Protein AF-A0A067K265-F1 (afdb_monomer_lite)

Sequence (134 aa):
MINRPSEQEQVDIIIKNLLPVYQQQLQTQYLPTFQSLIATATKVEDLIQMGQLKEDSGTSKYKKPSQPGKVHEVASITPTNPLLFREAVKANYIKPLEARPPPNPLPRNYRADEYYLNDLTEEVDAITRNGRQY

Structure (mmCIF, N/CA/C/O backbone):
data_AF-A0A067K265-F1
#
_entry.id   AF-A0A067K265-F1
#
loop_
_atom_site.group_PDB
_atom_site.id
_atom_site.type_symbol
_atom_site.label_atom_id
_atom_site.label_alt_id
_atom_site.label_comp_id
_atom_site.label_asym_id
_atom_site.label_entity_id
_atom_site.label_seq_id
_atom_site.pdbx_PDB_ins_code
_atom_site.Cartn_x
_atom_site.Cartn_y
_atom_site.Cartn_z
_atom_site.occupancy
_atom_site.B_iso_or_equiv
_atom_site.auth_seq_id
_atom_site.auth_comp_id
_atom_site.auth_asym_id
_atom_site.auth_atom_id
_atom_site.pdbx_PDB_model_num
ATOM 1 N N . MET A 1 1 ? 13.837 -24.797 -16.248 1.00 50.50 1 MET A N 1
ATOM 2 C CA . MET A 1 1 ? 13.848 -23.320 -16.193 1.00 50.50 1 MET A CA 1
ATOM 3 C C . MET A 1 1 ? 12.720 -22.907 -15.268 1.00 50.50 1 MET A C 1
ATOM 5 O O . MET A 1 1 ? 11.605 -23.359 -15.483 1.00 50.50 1 MET A O 1
ATOM 9 N N . ILE A 1 2 ? 13.007 -22.170 -14.194 1.00 73.44 2 ILE A N 1
ATOM 10 C CA . ILE A 1 2 ? 11.956 -21.645 -13.314 1.00 73.44 2 ILE A CA 1
ATOM 11 C C . ILE A 1 2 ? 11.338 -20.454 -14.043 1.00 73.44 2 ILE A C 1
ATOM 13 O O . ILE A 1 2 ? 12.030 -19.471 -14.305 1.00 73.44 2 ILE A O 1
ATOM 17 N N . ASN A 1 3 ? 10.062 -20.567 -14.412 1.00 84.44 3 ASN A N 1
ATOM 18 C CA . ASN A 1 3 ? 9.298 -19.458 -14.975 1.00 84.44 3 ASN A CA 1
ATOM 19 C C . ASN A 1 3 ? 9.068 -18.438 -13.860 1.00 84.44 3 ASN A C 1
ATOM 21 O O . ASN A 1 3 ? 8.133 -18.557 -13.072 1.00 84.44 3 ASN A O 1
ATOM 25 N N . ARG A 1 4 ? 9.986 -17.477 -13.748 1.00 87.69 4 ARG A N 1
ATOM 26 C CA . ARG A 1 4 ? 9.834 -16.339 -12.848 1.00 87.69 4 ARG A CA 1
ATOM 27 C C . ARG A 1 4 ? 8.660 -15.489 -13.355 1.00 87.69 4 ARG A C 1
ATOM 29 O O . ARG A 1 4 ? 8.710 -15.100 -14.522 1.00 87.69 4 ARG A O 1
ATOM 36 N N . PRO A 1 5 ? 7.662 -15.172 -12.511 1.00 92.50 5 PRO A N 1
ATOM 37 C CA . PRO A 1 5 ? 6.573 -14.287 -12.904 1.00 92.50 5 PRO A CA 1
ATOM 38 C C . PRO A 1 5 ? 7.106 -12.924 -13.350 1.00 92.50 5 PRO A C 1
ATOM 40 O O . PRO A 1 5 ? 8.059 -12.397 -12.764 1.00 92.50 5 PRO A O 1
ATOM 43 N N . SER A 1 6 ? 6.491 -12.353 -14.376 1.00 93.88 6 SER A N 1
ATOM 44 C CA . SER A 1 6 ? 6.742 -10.986 -14.826 1.00 93.88 6 SER A CA 1
ATOM 45 C C . SER A 1 6 ? 6.416 -9.965 -13.731 1.00 93.88 6 SER A C 1
ATOM 47 O O . SER A 1 6 ? 5.750 -10.276 -12.745 1.00 93.88 6 SER A O 1
ATOM 49 N N . GLU A 1 7 ? 6.901 -8.732 -13.878 1.00 94.81 7 GLU A N 1
ATOM 50 C CA . GLU A 1 7 ? 6.618 -7.665 -12.909 1.00 94.81 7 GLU A CA 1
ATOM 51 C C . GLU A 1 7 ? 5.113 -7.421 -12.756 1.00 94.81 7 GLU A C 1
ATOM 53 O O . GLU A 1 7 ? 4.619 -7.348 -11.636 1.00 94.81 7 GLU A O 1
ATOM 58 N N . GLN A 1 8 ? 4.378 -7.400 -13.868 1.00 93.69 8 GLN A N 1
ATOM 59 C CA . GLN A 1 8 ? 2.927 -7.257 -13.855 1.00 93.69 8 GLN A CA 1
ATOM 60 C C . GLN A 1 8 ? 2.251 -8.396 -13.082 1.00 93.69 8 GLN A C 1
ATOM 62 O O . GLN A 1 8 ? 1.423 -8.141 -12.214 1.00 93.69 8 GLN A O 1
ATOM 67 N N . GLU A 1 9 ? 2.642 -9.649 -13.330 1.00 94.31 9 GLU A N 1
ATOM 68 C CA . GLU A 1 9 ? 2.083 -10.790 -12.595 1.00 94.31 9 GLU A CA 1
ATOM 69 C C . GLU A 1 9 ? 2.413 -10.717 -11.098 1.00 94.31 9 GLU A C 1
ATOM 71 O O . GLU A 1 9 ? 1.579 -11.069 -10.265 1.00 94.31 9 GLU A O 1
ATOM 76 N N . GLN A 1 10 ? 3.606 -10.234 -10.731 1.00 95.69 10 GLN A N 1
ATOM 77 C CA . GLN A 1 10 ? 3.962 -10.001 -9.328 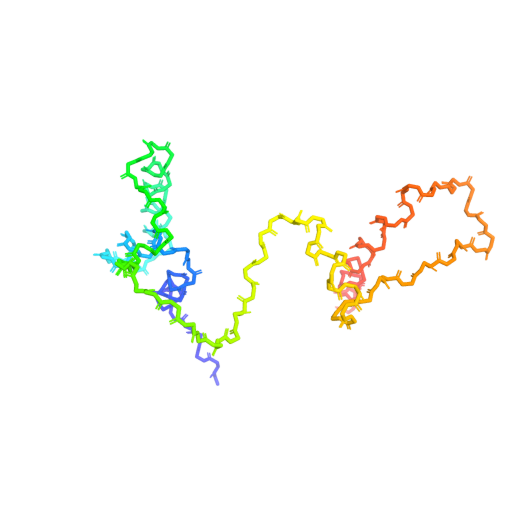1.00 95.69 10 GLN A CA 1
ATOM 78 C C . GLN A 1 10 ? 3.087 -8.907 -8.705 1.00 95.69 10 GLN A C 1
ATOM 80 O O . GLN A 1 10 ? 2.591 -9.094 -7.595 1.00 95.69 10 GLN A O 1
ATOM 85 N N . VAL A 1 11 ? 2.859 -7.795 -9.410 1.00 95.69 11 VAL A N 1
ATOM 86 C CA . VAL A 1 11 ? 1.967 -6.716 -8.961 1.00 95.69 11 VAL A CA 1
ATOM 87 C C . VAL A 1 11 ? 0.543 -7.235 -8.768 1.00 95.69 11 VAL A C 1
ATOM 89 O O . VAL A 1 11 ? -0.043 -7.008 -7.711 1.00 95.69 11 VAL A O 1
ATOM 92 N N . ASP A 1 12 ? 0.016 -8.008 -9.716 1.00 94.31 12 ASP A N 1
ATOM 93 C CA . ASP A 1 12 ? -1.320 -8.603 -9.621 1.00 94.31 12 ASP A CA 1
ATOM 94 C C . ASP A 1 12 ? -1.443 -9.558 -8.425 1.00 94.31 12 ASP A C 1
ATOM 96 O O . ASP A 1 12 ? -2.465 -9.572 -7.731 1.00 94.31 12 ASP A O 1
ATOM 100 N N . ILE A 1 13 ? -0.400 -10.349 -8.150 1.00 94.94 13 ILE A N 1
ATOM 101 C CA . ILE A 1 13 ? -0.341 -11.214 -6.965 1.00 94.94 13 ILE A CA 1
ATOM 102 C C . ILE A 1 13 ? -0.367 -10.371 -5.689 1.00 94.94 13 ILE A C 1
ATOM 104 O O . ILE A 1 13 ? -1.116 -10.700 -4.769 1.00 94.94 13 ILE A O 1
ATOM 108 N N . ILE A 1 14 ? 0.410 -9.290 -5.619 1.00 95.12 14 ILE A N 1
ATOM 109 C CA . ILE A 1 14 ? 0.420 -8.410 -4.446 1.00 95.12 14 ILE A CA 1
ATOM 110 C C . ILE A 1 14 ? -0.956 -7.783 -4.248 1.00 95.12 14 ILE A C 1
ATOM 112 O O . ILE A 1 14 ? -1.515 -7.925 -3.165 1.00 95.12 14 ILE A O 1
ATOM 116 N N . ILE A 1 15 ? -1.534 -7.166 -5.285 1.00 94.00 15 ILE A N 1
ATOM 117 C CA . ILE A 1 15 ? -2.848 -6.512 -5.207 1.00 94.00 15 ILE A CA 1
ATOM 118 C C . ILE A 1 15 ? -3.902 -7.494 -4.682 1.00 94.00 15 ILE A C 1
ATOM 120 O O . ILE A 1 15 ? -4.674 -7.134 -3.800 1.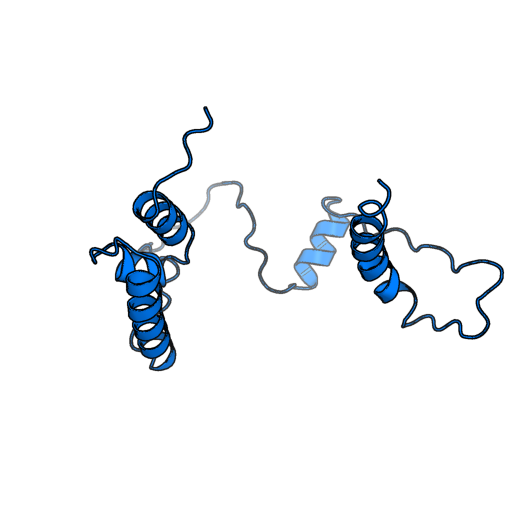00 94.00 15 ILE A O 1
ATOM 124 N N . LYS A 1 16 ? -3.902 -8.753 -5.142 1.00 94.06 16 LYS A N 1
ATOM 125 C CA . LYS A 1 16 ? -4.823 -9.801 -4.658 1.00 94.06 16 LYS A CA 1
ATOM 126 C C . LYS A 1 16 ? -4.666 -10.166 -3.178 1.00 94.06 16 LYS A C 1
ATOM 128 O O . LYS A 1 16 ? -5.602 -10.721 -2.610 1.00 94.06 16 LYS A O 1
ATOM 133 N N . ASN A 1 17 ? -3.517 -9.890 -2.565 1.00 94.81 17 ASN A N 1
ATOM 134 C CA . ASN A 1 17 ? -3.232 -10.204 -1.161 1.00 94.81 17 ASN A CA 1
ATOM 135 C C . ASN A 1 17 ? -3.346 -8.986 -0.222 1.00 94.81 17 ASN A C 1
ATOM 137 O O . ASN A 1 17 ? -3.148 -9.130 0.982 1.00 94.81 17 ASN A O 1
ATOM 141 N N . LEU A 1 18 ? -3.673 -7.795 -0.736 1.00 93.62 18 LEU A N 1
ATOM 142 C CA . LEU A 1 18 ? -3.902 -6.603 0.090 1.00 93.62 18 LEU A CA 1
ATOM 143 C C . LEU A 1 18 ? -5.282 -6.619 0.764 1.00 93.62 18 LEU A C 1
ATOM 145 O O . LEU A 1 18 ? -6.156 -7.404 0.397 1.00 93.62 18 LEU A O 1
ATOM 149 N N . LEU A 1 19 ? -5.506 -5.713 1.723 1.00 91.69 19 LEU A N 1
ATOM 150 C CA . LEU A 1 19 ? -6.823 -5.532 2.346 1.00 91.69 19 LEU A CA 1
ATOM 151 C C . LEU A 1 19 ? -7.881 -5.113 1.302 1.00 91.69 19 LEU A C 1
ATOM 153 O O . LEU A 1 19 ? -7.544 -4.397 0.352 1.00 91.69 19 LEU A O 1
ATOM 157 N N . PRO A 1 20 ? -9.168 -5.475 1.487 1.00 92.25 20 PRO A N 1
ATOM 158 C CA . PRO A 1 20 ? -10.232 -5.207 0.513 1.00 92.25 20 PRO A CA 1
ATOM 159 C C . PRO A 1 20 ? -10.341 -3.745 0.066 1.00 92.25 20 PRO A C 1
ATOM 161 O O . PRO A 1 20 ? -10.625 -3.480 -1.099 1.00 92.25 20 PRO A O 1
ATOM 164 N N . VAL A 1 21 ? -10.061 -2.799 0.964 1.00 90.25 21 VAL A N 1
ATOM 165 C CA . VAL A 1 21 ? -10.071 -1.359 0.659 1.00 90.25 21 VAL A CA 1
ATOM 166 C C . VAL A 1 21 ? -9.079 -1.023 -0.451 1.00 90.25 21 VAL A C 1
ATOM 168 O O . VAL A 1 21 ? -9.431 -0.355 -1.419 1.00 90.25 21 VAL A O 1
ATOM 171 N N . TYR A 1 22 ? -7.856 -1.543 -0.359 1.00 93.00 22 TYR A N 1
ATOM 172 C CA . TYR A 1 22 ? -6.844 -1.353 -1.393 1.00 93.00 22 TYR A CA 1
ATOM 173 C C . TYR A 1 22 ? -7.214 -2.105 -2.665 1.00 93.00 22 TYR A C 1
ATOM 175 O O . TYR A 1 22 ? -7.075 -1.557 -3.753 1.00 93.00 22 TYR A O 1
ATOM 183 N N . GLN A 1 23 ? -7.740 -3.327 -2.551 1.00 92.69 23 GLN A N 1
ATOM 184 C CA . GLN A 1 23 ? -8.163 -4.110 -3.714 1.00 92.69 23 GLN A CA 1
ATOM 185 C C . GLN A 1 23 ? -9.188 -3.359 -4.567 1.00 92.69 23 GLN A C 1
ATOM 187 O O . GLN A 1 23 ? -9.002 -3.237 -5.774 1.00 92.69 23 GLN A O 1
ATOM 192 N N . GLN A 1 24 ? -10.227 -2.801 -3.942 1.00 90.88 24 GLN A N 1
ATOM 193 C CA . GLN A 1 24 ? -11.274 -2.051 -4.639 1.00 90.88 24 GLN A CA 1
ATOM 194 C C . GLN A 1 24 ? -10.722 -0.844 -5.409 1.00 90.88 24 GLN A C 1
ATOM 196 O O . GLN A 1 24 ? -11.187 -0.548 -6.509 1.00 90.88 24 GLN A O 1
ATOM 201 N N . GLN A 1 25 ? -9.723 -0.157 -4.852 1.00 91.31 25 GLN A N 1
ATOM 202 C CA . GLN A 1 25 ? -9.150 1.042 -5.467 1.00 91.31 25 GLN A CA 1
ATOM 203 C C . GLN A 1 25 ? -8.060 0.737 -6.502 1.00 91.31 25 GLN A C 1
ATOM 205 O O . GLN A 1 25 ? -7.916 1.475 -7.475 1.00 91.31 25 GLN A O 1
ATOM 210 N N . LEU A 1 26 ? -7.291 -0.336 -6.305 1.00 92.62 26 LEU A N 1
ATOM 211 C CA . LEU A 1 26 ? -6.143 -0.678 -7.145 1.00 92.62 26 LEU A CA 1
ATOM 212 C C . LEU A 1 26 ? -6.521 -1.586 -8.320 1.00 92.62 26 LEU A C 1
ATOM 214 O O . LEU A 1 26 ? -5.973 -1.411 -9.402 1.00 92.62 26 LEU A O 1
ATOM 218 N N . GLN A 1 27 ? -7.482 -2.506 -8.159 1.00 88.75 27 GLN A N 1
ATOM 219 C CA . GLN A 1 27 ? -7.897 -3.425 -9.236 1.00 88.75 27 GLN A CA 1
ATOM 220 C C . GLN A 1 27 ? -8.641 -2.727 -10.380 1.00 88.75 27 GLN A C 1
ATOM 222 O O . GLN A 1 27 ? -8.732 -3.266 -11.480 1.00 88.75 27 GLN A O 1
ATOM 227 N N . THR A 1 28 ? -9.193 -1.539 -10.134 1.00 87.62 28 THR A N 1
ATOM 228 C CA . THR A 1 28 ? -9.863 -0.739 -11.170 1.00 87.62 28 THR A CA 1
ATOM 229 C C . THR A 1 28 ? -8.876 -0.002 -12.073 1.00 87.62 28 THR A C 1
ATOM 231 O O . THR A 1 28 ? -9.274 0.535 -13.106 1.00 87.62 28 THR A O 1
ATOM 234 N N . GLN A 1 29 ? -7.594 0.022 -11.703 1.00 87.56 29 GLN A N 1
ATOM 235 C CA . GLN A 1 29 ? -6.550 0.757 -12.399 1.00 87.56 29 GLN A CA 1
ATOM 236 C C . GLN A 1 29 ? -5.580 -0.199 -13.088 1.00 87.56 29 GLN A C 1
ATOM 238 O O . GLN A 1 29 ? -5.285 -1.286 -12.599 1.00 87.56 29 GLN A O 1
ATOM 243 N N . TYR A 1 30 ? -5.043 0.227 -14.230 1.00 89.94 30 TYR A N 1
ATOM 244 C CA . TYR A 1 30 ? -3.971 -0.504 -14.894 1.00 89.94 30 TYR A CA 1
ATOM 245 C C . TYR A 1 30 ? -2.622 -0.137 -14.263 1.00 89.94 30 TYR A C 1
ATOM 247 O O . TYR A 1 30 ? -2.150 0.990 -14.422 1.00 89.94 30 TYR A O 1
ATOM 255 N N . LEU A 1 31 ? -2.013 -1.088 -13.546 1.00 92.06 31 LEU A N 1
ATOM 256 C CA . LEU A 1 31 ? -0.778 -0.896 -12.775 1.00 92.06 31 LEU A CA 1
ATOM 257 C C . LEU A 1 31 ? 0.286 -1.933 -13.190 1.00 92.06 31 LEU A C 1
ATOM 259 O O . LEU A 1 31 ? 0.472 -2.933 -12.504 1.00 92.06 31 LEU A O 1
ATOM 263 N N . PRO A 1 32 ? 0.988 -1.742 -14.322 1.00 89.31 32 PRO A N 1
ATOM 264 C CA . PRO A 1 32 ? 1.919 -2.746 -14.845 1.00 89.31 32 PRO A CA 1
ATOM 265 C C . PRO A 1 32 ? 3.267 -2.803 -14.109 1.00 89.31 32 PRO A C 1
ATOM 267 O O . PRO A 1 32 ? 4.043 -3.726 -14.342 1.00 89.31 32 PRO A O 1
ATOM 270 N N . THR A 1 33 ? 3.578 -1.812 -13.266 1.00 96.25 33 THR A N 1
ATOM 271 C CA . THR A 1 33 ? 4.877 -1.688 -12.584 1.00 96.25 33 THR A CA 1
ATOM 272 C C . THR A 1 33 ? 4.719 -1.385 -11.102 1.00 96.25 33 THR A C 1
ATOM 274 O O . THR A 1 33 ? 3.742 -0.752 -10.684 1.00 96.25 33 THR A O 1
ATOM 277 N N . PHE A 1 34 ? 5.730 -1.729 -10.303 1.00 96.75 34 PHE A N 1
ATOM 278 C CA . PHE A 1 34 ? 5.731 -1.403 -8.873 1.00 96.75 34 PHE A CA 1
ATOM 279 C C . PHE A 1 34 ? 5.672 0.104 -8.608 1.00 96.75 34 PHE A C 1
ATOM 281 O O . PHE A 1 34 ? 5.045 0.535 -7.647 1.00 96.75 34 PHE A O 1
ATOM 288 N N . GLN A 1 35 ? 6.266 0.924 -9.477 1.00 96.06 35 GLN A N 1
ATOM 289 C CA . GLN A 1 35 ? 6.219 2.383 -9.342 1.00 96.06 35 GLN A CA 1
ATOM 290 C C . GLN A 1 35 ? 4.790 2.919 -9.465 1.00 96.06 35 GLN A C 1
ATOM 292 O O . GLN A 1 35 ? 4.365 3.746 -8.659 1.00 96.06 35 GLN A O 1
ATOM 297 N N . SER A 1 36 ? 4.028 2.409 -10.440 1.00 94.81 36 SER A N 1
ATOM 298 C CA . SER A 1 36 ? 2.617 2.773 -10.590 1.00 94.81 36 SER A CA 1
ATOM 299 C C . SER A 1 36 ? 1.784 2.311 -9.392 1.00 94.81 36 SER A C 1
ATOM 301 O O . SER A 1 36 ? 0.959 3.074 -8.897 1.00 94.81 36 SER A O 1
ATOM 303 N N . LEU A 1 37 ? 2.060 1.108 -8.872 1.00 95.56 37 LEU A N 1
ATOM 304 C CA . LEU A 1 37 ? 1.413 0.585 -7.672 1.00 95.56 37 LEU A CA 1
ATOM 305 C C . LEU A 1 37 ? 1.672 1.480 -6.455 1.00 95.56 37 LEU A C 1
ATOM 307 O O . LEU A 1 37 ? 0.716 1.863 -5.793 1.00 95.56 37 LEU A O 1
ATOM 311 N N . ILE A 1 38 ? 2.930 1.837 -6.182 1.00 95.69 38 ILE A N 1
ATOM 312 C CA . ILE A 1 38 ? 3.306 2.676 -5.034 1.00 95.69 38 ILE A CA 1
ATOM 313 C C . ILE A 1 38 ? 2.618 4.038 -5.128 1.00 95.69 38 ILE A C 1
ATOM 315 O O . ILE A 1 38 ? 1.932 4.441 -4.196 1.00 95.69 38 ILE A O 1
ATOM 319 N N . ALA A 1 39 ? 2.734 4.718 -6.273 1.00 95.38 39 ALA A N 1
ATOM 320 C CA . ALA A 1 39 ? 2.152 6.045 -6.456 1.00 95.38 39 ALA A CA 1
ATOM 321 C C . ALA A 1 39 ? 0.628 6.057 -6.257 1.00 95.38 39 ALA A C 1
ATOM 323 O O . ALA A 1 39 ? 0.075 7.016 -5.717 1.00 95.38 39 ALA A O 1
ATOM 324 N N . THR A 1 40 ? -0.061 5.003 -6.694 1.00 93.88 40 THR A N 1
ATOM 325 C CA . THR A 1 40 ? -1.509 4.881 -6.515 1.00 93.88 40 THR A CA 1
ATOM 326 C C . THR A 1 40 ? -1.870 4.450 -5.095 1.00 93.88 40 THR A C 1
ATOM 328 O O . THR A 1 40 ? -2.801 5.008 -4.521 1.00 93.88 40 THR A O 1
ATOM 331 N N . ALA A 1 41 ? -1.128 3.518 -4.497 1.00 93.81 41 ALA A N 1
ATOM 332 C CA . ALA A 1 41 ? -1.353 3.062 -3.128 1.00 93.81 41 ALA A CA 1
ATOM 333 C C . ALA A 1 41 ? -1.179 4.200 -2.114 1.00 93.81 41 ALA A C 1
ATOM 335 O O . ALA A 1 41 ? -2.029 4.345 -1.243 1.00 93.81 41 ALA A O 1
ATOM 336 N N . THR A 1 42 ? -0.180 5.072 -2.284 1.00 95.44 42 THR A N 1
ATOM 337 C CA . THR A 1 42 ? -0.010 6.269 -1.441 1.00 95.44 42 THR A CA 1
ATOM 338 C C . THR A 1 42 ? -1.234 7.185 -1.501 1.00 95.44 42 THR A C 1
ATOM 340 O O . THR A 1 42 ? -1.714 7.646 -0.473 1.00 95.44 42 THR A O 1
ATOM 343 N N . LYS A 1 43 ? -1.826 7.388 -2.686 1.00 93.31 43 LYS A N 1
ATOM 344 C CA . LYS A 1 43 ? -3.070 8.172 -2.800 1.00 93.31 43 LYS A CA 1
ATOM 345 C C . LYS A 1 43 ? -4.240 7.500 -2.082 1.00 93.31 43 LYS A C 1
ATOM 347 O O . LYS A 1 43 ? -5.088 8.182 -1.517 1.00 93.31 43 LYS A O 1
ATOM 352 N N . VAL A 1 44 ? -4.311 6.170 -2.133 1.00 93.06 44 VAL A N 1
ATOM 353 C CA . VAL A 1 44 ? -5.330 5.403 -1.406 1.00 93.06 44 VAL A CA 1
ATOM 354 C C . VAL A 1 44 ? -5.131 5.549 0.104 1.00 93.06 44 VAL A C 1
ATOM 356 O O . VAL A 1 44 ? -6.110 5.775 0.808 1.00 93.06 44 VAL A O 1
ATOM 359 N N . GLU A 1 45 ? -3.892 5.501 0.596 1.00 93.75 45 GLU A N 1
ATOM 360 C CA . GLU A 1 45 ? -3.562 5.759 2.005 1.00 93.75 45 GLU A CA 1
ATOM 361 C C . GLU A 1 45 ? -3.998 7.159 2.448 1.00 93.75 45 GLU A C 1
ATOM 363 O O . GLU A 1 45 ? -4.666 7.284 3.474 1.00 93.75 45 GLU A O 1
ATOM 368 N N . ASP A 1 46 ? -3.709 8.194 1.656 1.00 94.56 46 ASP A N 1
ATOM 369 C CA . ASP A 1 46 ? -4.141 9.566 1.947 1.00 94.56 46 ASP A CA 1
ATOM 370 C C . ASP A 1 46 ? -5.673 9.659 2.047 1.00 94.56 46 ASP A C 1
ATOM 372 O O . ASP A 1 46 ? -6.221 10.250 2.980 1.00 94.56 46 ASP A O 1
ATOM 376 N N . LEU A 1 47 ? -6.399 9.021 1.122 1.00 89.50 47 LEU A N 1
ATOM 377 C CA . LEU A 1 47 ? -7.864 8.993 1.133 1.00 89.50 47 LEU A CA 1
ATOM 378 C C . LEU A 1 47 ? -8.440 8.237 2.342 1.00 89.50 47 LEU A C 1
ATOM 380 O O . LEU A 1 47 ? -9.494 8.625 2.858 1.00 89.50 47 LEU A O 1
ATOM 384 N N . ILE A 1 48 ? -7.760 7.186 2.808 1.00 91.06 48 ILE A N 1
ATOM 385 C CA . ILE A 1 48 ? -8.113 6.469 4.040 1.00 91.06 48 ILE A CA 1
ATOM 386 C C . ILE A 1 48 ? -7.870 7.368 5.258 1.00 91.06 48 ILE A C 1
ATOM 388 O O . ILE A 1 48 ? -8.755 7.494 6.103 1.00 91.06 48 ILE A O 1
ATOM 392 N N . GLN A 1 49 ? -6.722 8.048 5.333 1.00 91.12 49 GLN A N 1
ATOM 393 C CA . GLN A 1 49 ? -6.397 8.966 6.433 1.00 91.12 49 GLN A CA 1
ATOM 394 C C . GLN A 1 49 ? -7.382 10.138 6.519 1.00 91.12 49 GLN A C 1
ATOM 396 O O . GLN A 1 49 ? -7.773 10.549 7.610 1.00 91.12 49 GLN A O 1
ATOM 401 N N . MET A 1 50 ? -7.843 10.638 5.372 1.00 89.75 50 MET A N 1
ATOM 402 C CA . MET A 1 50 ? -8.890 11.660 5.295 1.00 89.75 50 MET A CA 1
ATOM 403 C C . MET A 1 50 ? -10.296 11.129 5.632 1.00 89.75 50 MET A C 1
ATOM 405 O O . MET A 1 50 ? -11.255 11.901 5.630 1.00 89.75 50 MET A O 1
ATOM 409 N N . GLY A 1 51 ? -10.452 9.824 5.881 1.00 84.94 51 GLY A N 1
ATOM 410 C CA . GLY A 1 51 ? -11.738 9.182 6.162 1.00 84.94 51 GLY A CA 1
ATOM 411 C C . GLY A 1 51 ? -12.695 9.146 4.964 1.00 84.94 51 GLY A C 1
ATOM 412 O O . GLY A 1 51 ? -13.893 8.921 5.146 1.00 84.94 51 GLY A O 1
ATOM 413 N N . GLN A 1 52 ? -12.191 9.387 3.748 1.00 82.00 52 GLN A N 1
ATOM 414 C CA . GLN A 1 52 ? -12.985 9.400 2.513 1.00 82.00 52 GLN A CA 1
ATOM 415 C C . GLN A 1 52 ? -13.213 7.995 1.953 1.00 82.00 52 GLN A C 1
ATOM 417 O O . GLN A 1 52 ? -14.205 7.754 1.265 1.00 82.00 52 GLN A O 1
ATOM 422 N N . LEU A 1 53 ? -12.323 7.059 2.279 1.00 76.75 53 LEU A N 1
ATOM 423 C CA . LEU A 1 53 ? -12.503 5.638 2.020 1.00 76.75 53 LEU A CA 1
ATOM 424 C C . LEU A 1 53 ? -12.817 4.954 3.344 1.00 76.75 53 LEU A C 1
ATOM 426 O O . LEU A 1 53 ? -11.959 4.842 4.217 1.00 76.75 53 LEU A O 1
ATOM 430 N N . LYS A 1 54 ? -14.071 4.528 3.512 1.00 66.81 54 LYS A N 1
ATOM 431 C CA . LYS A 1 54 ? -14.437 3.706 4.661 1.00 66.81 54 LYS A CA 1
ATOM 432 C C . LYS A 1 54 ? -13.790 2.343 4.491 1.00 66.81 54 LYS A C 1
ATOM 434 O O . LYS A 1 54 ? -13.896 1.731 3.429 1.00 66.81 54 LYS A O 1
ATOM 439 N N . GLU A 1 55 ? -13.138 1.875 5.549 1.00 59.69 55 GLU A N 1
ATOM 440 C CA . GLU A 1 55 ? -12.737 0.484 5.688 1.00 59.69 55 GLU A CA 1
ATOM 441 C C . GLU A 1 55 ? -14.004 -0.354 5.855 1.00 59.69 55 GLU A C 1
ATOM 443 O O . GLU A 1 55 ? -14.377 -0.778 6.948 1.00 59.69 55 GLU A O 1
ATOM 448 N N . ASP A 1 56 ? -14.732 -0.523 4.751 1.00 49.94 56 ASP A N 1
ATOM 449 C CA . ASP A 1 56 ? -15.863 -1.424 4.670 1.00 49.94 56 ASP A CA 1
ATOM 450 C C . ASP A 1 56 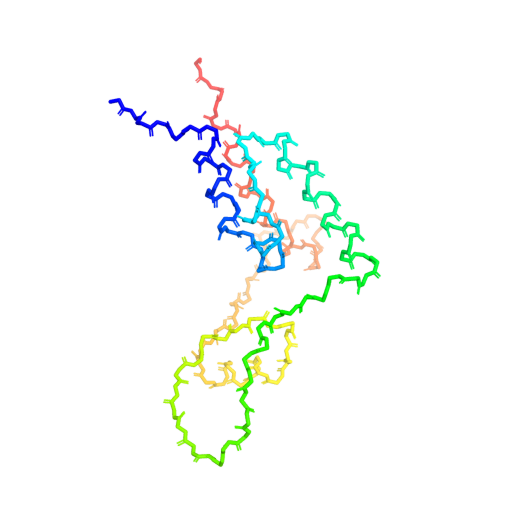? -15.287 -2.841 4.706 1.00 49.94 56 ASP A C 1
ATOM 452 O O . ASP A 1 56 ? -15.140 -3.537 3.699 1.00 49.94 56 ASP A O 1
ATOM 456 N N . SER A 1 57 ? -14.944 -3.265 5.919 1.00 47.00 57 SER A N 1
ATOM 457 C CA . SER A 1 57 ? -14.947 -4.652 6.347 1.00 47.00 57 SER A CA 1
ATOM 458 C C . SER A 1 57 ? -16.351 -5.208 6.086 1.00 47.00 57 SER A C 1
ATOM 460 O O . SER A 1 57 ? -17.218 -5.218 6.947 1.00 47.00 57 SER A O 1
ATOM 462 N N . GLY A 1 58 ? -16.600 -5.579 4.827 1.00 44.78 58 GLY A N 1
ATOM 463 C CA . GLY A 1 58 ? -17.767 -6.310 4.350 1.00 44.78 58 GLY A CA 1
ATOM 464 C C . GLY A 1 58 ? -19.103 -5.877 4.953 1.00 44.78 58 GLY A C 1
ATOM 465 O O . GLY A 1 58 ? -19.641 -6.559 5.822 1.00 44.78 58 GLY A O 1
ATOM 466 N N . THR A 1 59 ? -19.740 -4.840 4.408 1.00 42.22 59 THR A N 1
ATOM 467 C CA . THR A 1 59 ? -21.187 -4.689 4.610 1.00 42.22 59 THR A CA 1
ATOM 468 C C . THR A 1 59 ? -21.940 -5.705 3.746 1.00 42.22 59 THR A C 1
ATOM 470 O O . THR A 1 59 ? -22.549 -5.376 2.730 1.00 42.22 59 THR A O 1
ATOM 473 N N . SER A 1 60 ? -21.966 -6.974 4.168 1.00 43.22 60 SER A N 1
ATOM 474 C CA . SER A 1 60 ? -23.069 -7.835 3.745 1.00 43.22 60 SER A CA 1
ATOM 475 C C . SER A 1 60 ? -24.306 -7.450 4.544 1.00 43.22 60 SER A C 1
ATOM 477 O O . SER A 1 60 ? -24.410 -7.673 5.750 1.00 43.22 60 SER A O 1
ATOM 479 N N . LYS A 1 61 ? -25.256 -6.855 3.830 1.00 48.41 61 LYS A N 1
ATOM 480 C CA . LYS A 1 61 ? -26.622 -6.584 4.259 1.00 48.41 61 LYS A CA 1
ATOM 481 C C . LYS A 1 61 ? -27.293 -7.874 4.742 1.00 48.41 61 LYS A C 1
ATOM 483 O O . LYS A 1 61 ? -27.911 -8.579 3.953 1.00 48.41 61 LYS A O 1
ATOM 488 N N . TYR A 1 62 ? -27.259 -8.147 6.041 1.00 38.56 62 TYR A N 1
ATOM 489 C CA . TYR A 1 62 ? -28.180 -9.096 6.656 1.00 38.56 62 TYR A CA 1
ATOM 490 C C . TYR A 1 62 ? -29.213 -8.333 7.475 1.00 38.56 62 TYR A C 1
ATOM 492 O O . TYR A 1 62 ? -29.019 -7.954 8.627 1.00 38.56 62 TYR A O 1
ATOM 500 N N . LYS A 1 63 ? -30.362 -8.126 6.829 1.00 40.47 63 LYS A N 1
ATOM 501 C CA . LYS A 1 63 ? -31.663 -8.040 7.492 1.00 40.47 63 LYS A CA 1
ATOM 502 C C . LYS A 1 63 ? -31.703 -9.204 8.489 1.00 40.47 63 LYS A C 1
ATOM 504 O O . LYS A 1 63 ? -31.645 -10.332 8.022 1.00 40.47 63 LYS A O 1
ATOM 509 N N . LYS A 1 64 ? -31.746 -8.957 9.806 1.00 39.09 64 LYS A N 1
ATOM 510 C CA . LYS A 1 64 ? -31.923 -10.010 10.828 1.00 39.09 64 LYS A CA 1
ATOM 511 C C . LYS A 1 64 ? -33.048 -10.960 10.396 1.00 39.09 64 LYS A C 1
ATOM 513 O O . LYS A 1 64 ? -34.190 -10.499 10.327 1.00 39.09 64 LYS A O 1
ATOM 518 N N . PRO A 1 65 ? -32.798 -12.265 10.216 1.00 37.00 65 PRO A N 1
ATOM 519 C CA . PRO A 1 65 ? -33.799 -13.268 10.482 1.00 37.00 65 PRO A CA 1
ATOM 520 C C . PRO A 1 65 ? -33.463 -13.907 11.830 1.00 37.00 65 PRO A C 1
ATOM 522 O O . PRO A 1 65 ? -32.310 -14.027 12.243 1.00 37.00 65 PRO A O 1
ATOM 525 N N . SER A 1 66 ? -34.522 -14.259 12.537 1.00 41.44 66 SER A N 1
ATOM 526 C CA . SER A 1 66 ? -34.505 -15.074 13.743 1.00 41.44 66 SER A CA 1
ATOM 527 C C . SER A 1 66 ? -33.610 -16.325 13.599 1.00 41.44 66 SER A C 1
ATOM 529 O O . SER A 1 66 ? -33.465 -16.851 12.501 1.00 41.44 66 SER A O 1
ATOM 531 N N . GLN A 1 67 ? -33.030 -16.748 14.729 1.00 39.81 67 GLN A N 1
ATOM 532 C CA . GLN A 1 67 ? -32.157 -17.907 15.036 1.00 39.81 67 GLN A CA 1
ATOM 533 C C . GLN A 1 67 ? -32.444 -19.256 14.313 1.00 39.81 67 GLN A C 1
ATOM 535 O O . GLN A 1 67 ? -33.493 -19.391 13.692 1.00 39.81 67 GLN A O 1
ATOM 540 N N . PRO A 1 68 ? -31.705 -20.365 14.592 1.00 47.78 68 PRO A N 1
ATOM 541 C CA . PRO A 1 68 ? -30.275 -20.572 14.895 1.00 47.78 68 PRO A CA 1
ATOM 542 C C . PRO A 1 68 ? -29.654 -21.654 13.970 1.00 47.78 68 PRO A C 1
ATOM 544 O O . PRO A 1 68 ? -30.305 -22.635 13.618 1.00 47.78 68 PRO A O 1
ATOM 547 N N . GLY A 1 69 ? -28.366 -21.564 13.632 1.00 35.25 69 GLY A N 1
ATOM 548 C CA . GLY A 1 69 ? -27.716 -22.606 12.827 1.00 35.25 69 GLY A CA 1
ATOM 549 C C . GLY A 1 69 ? -26.206 -22.640 13.013 1.00 35.25 69 GLY A C 1
ATOM 550 O O . GLY A 1 69 ? -25.522 -21.679 12.684 1.00 35.25 69 GLY A O 1
ATOM 551 N N . LYS A 1 70 ? -25.702 -23.753 13.557 1.00 46.78 70 LYS A N 1
ATOM 552 C CA . LYS A 1 70 ? -24.276 -24.071 13.713 1.00 46.78 70 LYS A CA 1
ATOM 553 C C . LYS A 1 70 ? -23.532 -23.926 12.381 1.00 46.78 70 LYS A C 1
ATOM 555 O O . LYS A 1 70 ? -23.758 -24.719 11.474 1.00 46.78 70 LYS A O 1
ATOM 560 N N . VAL A 1 71 ? -22.564 -23.022 12.326 1.00 45.00 71 VAL A N 1
ATOM 561 C CA . VAL A 1 71 ? -21.451 -23.064 11.371 1.00 45.00 71 VAL A CA 1
ATOM 562 C C . VAL A 1 71 ? -20.180 -22.725 12.138 1.00 45.00 71 VAL A C 1
ATOM 564 O O . VAL A 1 71 ? -20.171 -21.808 12.953 1.00 45.00 71 VAL A O 1
ATOM 567 N N . HIS A 1 72 ? -19.149 -23.554 11.965 1.00 47.44 72 HIS A N 1
ATOM 568 C CA . HIS A 1 72 ? -17.848 -23.387 12.606 1.00 47.44 72 HIS A CA 1
ATOM 569 C C . HIS A 1 72 ? -17.208 -22.085 12.119 1.00 47.44 72 HIS A C 1
ATOM 571 O O . HIS A 1 72 ? -16.778 -21.982 10.972 1.00 47.44 72 HIS A O 1
ATOM 577 N N . GLU A 1 73 ? -17.191 -21.094 12.999 1.00 43.78 73 GLU A N 1
ATOM 578 C CA . GLU A 1 73 ? -16.564 -19.800 12.786 1.00 43.78 73 GLU A CA 1
ATOM 579 C C . GLU A 1 73 ? -15.054 -19.951 13.008 1.00 43.78 73 GLU A C 1
ATOM 581 O O . GLU A 1 73 ? -14.600 -20.293 14.102 1.00 43.78 73 GLU A O 1
ATOM 586 N N . VAL A 1 74 ? -14.264 -19.744 11.953 1.00 51.47 74 VAL A N 1
ATOM 587 C CA . VAL A 1 74 ? -12.817 -19.558 12.089 1.00 51.47 74 VAL A CA 1
ATOM 588 C C . VAL A 1 74 ? -12.631 -18.185 12.729 1.00 51.47 74 VAL A C 1
ATOM 590 O O . VAL A 1 74 ? -12.892 -17.163 12.101 1.00 51.47 74 VAL A O 1
ATOM 593 N N . ALA A 1 75 ? -12.271 -18.180 14.012 1.00 49.06 75 ALA A N 1
ATOM 594 C CA . ALA A 1 75 ? -12.203 -16.979 14.828 1.00 49.06 75 ALA A CA 1
ATOM 595 C C . ALA A 1 75 ? -11.143 -16.000 14.303 1.00 49.06 75 ALA A C 1
ATOM 597 O O . ALA A 1 75 ? -9.940 -16.257 14.358 1.00 49.06 75 ALA A O 1
ATOM 598 N N . SER A 1 76 ? -11.614 -14.844 13.844 1.00 48.78 76 SER A N 1
ATOM 599 C CA . SER A 1 76 ? -10.823 -13.626 13.703 1.00 48.78 76 SER A CA 1
ATOM 600 C C . SER A 1 76 ? -10.214 -13.290 15.066 1.00 48.78 76 SER A C 1
ATOM 602 O O . SER A 1 76 ? -10.944 -13.068 16.033 1.00 48.78 76 SER A O 1
ATOM 604 N N . ILE A 1 77 ? -8.885 -13.277 15.173 1.00 51.84 77 ILE A N 1
ATOM 605 C CA . ILE A 1 77 ? -8.182 -12.993 16.430 1.00 51.84 77 ILE A CA 1
ATOM 606 C C . ILE A 1 77 ? -8.218 -11.476 16.670 1.00 51.84 77 ILE A C 1
ATOM 608 O O . ILE A 1 77 ? -7.271 -10.74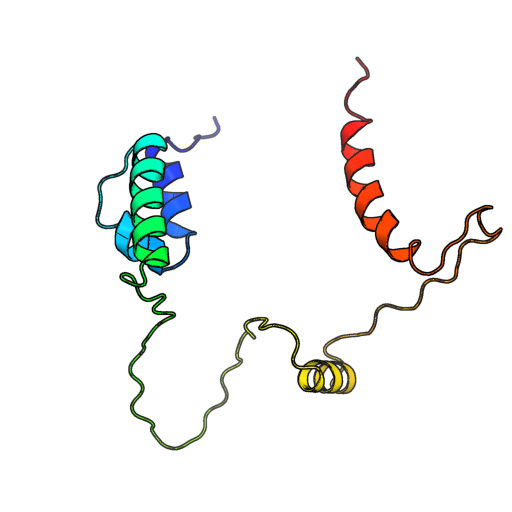9 16.388 1.00 51.84 77 ILE A O 1
ATOM 612 N N . THR A 1 78 ? -9.355 -10.978 17.153 1.00 53.38 78 THR A N 1
ATOM 613 C CA . THR A 1 78 ? -9.466 -9.659 17.791 1.00 53.38 78 THR A CA 1
ATOM 614 C C . THR A 1 78 ? -8.599 -9.597 19.054 1.00 53.38 78 THR A C 1
ATOM 616 O O . THR A 1 78 ? -8.398 -10.637 19.690 1.00 53.38 78 THR A O 1
ATOM 619 N N . PRO A 1 79 ? -8.125 -8.405 19.469 1.00 49.31 79 PRO A N 1
ATOM 620 C CA . PRO A 1 79 ? -7.331 -8.247 20.681 1.00 49.31 79 PRO A CA 1
ATOM 621 C C . PRO A 1 79 ? -8.077 -8.819 21.893 1.00 49.31 79 PRO A C 1
ATOM 623 O O . PRO A 1 79 ? -9.167 -8.388 22.259 1.00 49.31 79 PRO A O 1
ATOM 626 N N . THR A 1 80 ? -7.455 -9.860 22.436 1.00 55.19 80 THR A N 1
ATOM 627 C CA . THR A 1 80 ? -7.713 -10.646 23.642 1.00 55.19 80 THR A CA 1
ATOM 628 C C . THR A 1 80 ? -8.871 -10.159 24.515 1.00 55.19 80 THR A C 1
ATOM 630 O O . THR A 1 80 ? -8.688 -9.355 25.426 1.00 55.19 80 THR A O 1
ATOM 633 N N . ASN A 1 81 ? -10.062 -10.731 24.323 1.00 63.06 81 ASN A N 1
ATOM 634 C CA . ASN A 1 81 ? -11.060 -10.751 25.389 1.00 63.06 81 ASN A CA 1
ATOM 635 C C . ASN A 1 81 ? -10.589 -11.775 26.449 1.00 63.06 81 ASN A C 1
ATOM 637 O O . ASN A 1 81 ? -10.570 -12.976 26.155 1.00 63.06 81 ASN A O 1
ATOM 641 N N . PRO A 1 82 ? -10.205 -11.356 27.671 1.00 63.59 82 PRO A N 1
ATOM 642 C CA . PRO A 1 82 ? -9.651 -12.255 28.689 1.00 63.59 82 PRO A CA 1
ATOM 643 C C . PRO A 1 82 ? -10.631 -13.359 29.115 1.00 63.59 82 PRO A C 1
ATOM 645 O O . PRO A 1 82 ? -10.208 -14.405 29.613 1.00 63.59 82 PRO A O 1
ATOM 648 N N . LEU A 1 83 ? -11.936 -13.167 28.892 1.00 68.44 83 LEU A N 1
ATOM 649 C CA . LEU A 1 83 ? -12.940 -14.187 29.184 1.00 68.44 83 LEU A CA 1
ATOM 650 C C . LEU A 1 83 ? -12.917 -15.332 28.165 1.00 68.44 83 LEU A C 1
ATOM 652 O O . LEU A 1 83 ? -13.002 -16.490 28.568 1.00 68.44 83 LEU A O 1
ATOM 656 N N . LEU A 1 84 ? -12.699 -15.027 26.881 1.00 68.69 84 LEU A N 1
ATOM 657 C CA . LEU A 1 84 ? -12.568 -16.045 25.832 1.00 68.69 84 LEU A CA 1
ATOM 658 C C . LEU A 1 84 ? -11.319 -16.901 26.040 1.00 68.69 84 LEU A C 1
ATOM 660 O O . LEU A 1 84 ? -11.368 -18.118 25.877 1.00 68.69 84 LEU A O 1
ATOM 664 N N . PHE A 1 85 ? -10.214 -16.284 26.466 1.00 67.69 85 PHE A N 1
ATOM 665 C CA . PHE A 1 85 ? -8.989 -17.015 26.784 1.00 67.69 85 PHE A CA 1
ATOM 666 C C . PHE A 1 85 ? -9.215 -18.026 27.918 1.00 67.69 85 PHE A C 1
ATOM 668 O O . PHE A 1 85 ? -8.864 -19.199 27.795 1.00 67.69 85 PHE A O 1
ATOM 675 N N . ARG A 1 86 ? -9.867 -17.602 29.009 1.00 71.69 86 ARG A N 1
ATOM 676 C CA . ARG A 1 86 ? -10.158 -18.482 30.150 1.00 71.69 86 ARG A CA 1
ATOM 677 C C . ARG A 1 86 ? -11.074 -19.644 29.764 1.00 71.69 86 ARG A C 1
ATOM 679 O O . ARG A 1 86 ? -10.879 -20.763 30.238 1.00 71.69 86 ARG A O 1
ATOM 686 N N . GLU A 1 87 ? -12.062 -19.383 28.918 1.00 75.81 87 GLU A N 1
ATOM 687 C CA . GLU A 1 87 ? -12.986 -20.404 28.432 1.00 75.81 87 GLU A CA 1
ATOM 688 C C . GLU A 1 87 ? -12.297 -21.398 27.487 1.00 75.81 87 GLU A C 1
ATOM 690 O O . GLU A 1 87 ? -12.498 -22.601 27.630 1.00 75.81 87 GLU A O 1
ATOM 695 N N . ALA A 1 88 ? -11.390 -20.934 26.622 1.00 74.62 88 ALA A N 1
ATOM 696 C CA . ALA A 1 88 ? -10.592 -21.788 25.743 1.00 74.62 88 ALA A CA 1
ATOM 697 C C . ALA A 1 88 ? -9.586 -22.675 26.505 1.00 74.62 88 ALA A C 1
ATOM 699 O O . ALA A 1 88 ? -9.424 -23.844 26.149 1.00 74.62 88 ALA A O 1
ATOM 700 N N . VAL A 1 89 ? -8.962 -22.163 27.580 1.00 74.38 89 VAL A N 1
ATOM 701 C CA . VAL A 1 89 ? -8.136 -22.976 28.498 1.00 74.38 89 VAL A CA 1
ATOM 702 C C . VAL A 1 89 ? -8.998 -24.043 29.177 1.00 74.38 89 VAL A C 1
ATOM 704 O O . VAL A 1 89 ? -8.633 -25.215 29.201 1.00 74.38 89 VAL A O 1
ATOM 707 N N . LYS A 1 90 ? -10.178 -23.666 29.691 1.00 78.75 90 LYS A N 1
ATOM 708 C CA . LYS A 1 90 ? -11.101 -24.604 30.353 1.00 78.75 90 LYS A CA 1
ATOM 709 C C . LYS A 1 90 ? -11.632 -25.674 29.393 1.00 78.75 90 LYS A C 1
ATOM 711 O O . LYS A 1 90 ? -11.826 -26.816 29.799 1.00 78.75 90 LYS A O 1
ATOM 716 N N . ALA A 1 91 ? -11.859 -25.306 28.137 1.00 80.81 91 ALA A N 1
ATOM 717 C CA . ALA A 1 91 ? -12.299 -26.203 27.076 1.00 80.81 91 ALA A CA 1
ATOM 718 C C . ALA A 1 91 ? -11.141 -26.966 26.402 1.00 80.81 91 ALA A C 1
ATOM 720 O O . ALA A 1 91 ? -11.369 -27.688 25.435 1.00 80.81 91 ALA A O 1
ATOM 721 N N . ASN A 1 92 ? -9.917 -26.855 26.934 1.00 75.88 92 ASN A N 1
ATOM 722 C CA . ASN A 1 92 ? -8.734 -27.599 26.499 1.00 75.88 92 ASN A CA 1
ATOM 723 C C . ASN A 1 92 ? -8.298 -27.328 25.042 1.00 75.88 92 ASN A C 1
ATOM 725 O O . ASN A 1 92 ? -7.514 -28.096 24.483 1.00 75.88 92 ASN A O 1
ATOM 729 N N . TYR A 1 93 ? -8.781 -26.240 24.432 1.00 77.94 93 TYR A N 1
ATOM 730 C CA . TYR A 1 93 ? -8.395 -25.823 23.078 1.00 77.94 93 TYR A CA 1
ATOM 731 C C . TYR A 1 93 ? -7.017 -25.164 23.043 1.00 77.94 93 TYR A C 1
ATOM 733 O O . TYR A 1 93 ? -6.343 -25.190 22.017 1.00 77.94 93 TYR A O 1
ATOM 741 N N . ILE A 1 94 ? -6.592 -24.589 24.167 1.00 75.56 94 ILE A N 1
ATOM 742 C CA . ILE A 1 94 ? -5.270 -23.996 24.350 1.00 75.56 94 ILE A CA 1
ATOM 743 C C . ILE A 1 94 ? -4.686 -24.477 25.672 1.00 75.56 94 ILE A C 1
ATOM 745 O O . ILE A 1 94 ? -5.392 -24.598 26.673 1.00 75.56 94 ILE A O 1
ATOM 749 N N . LYS A 1 95 ? -3.384 -24.753 25.674 1.00 72.75 95 LYS A N 1
ATOM 750 C CA . LYS A 1 95 ? -2.637 -25.102 26.881 1.00 72.75 9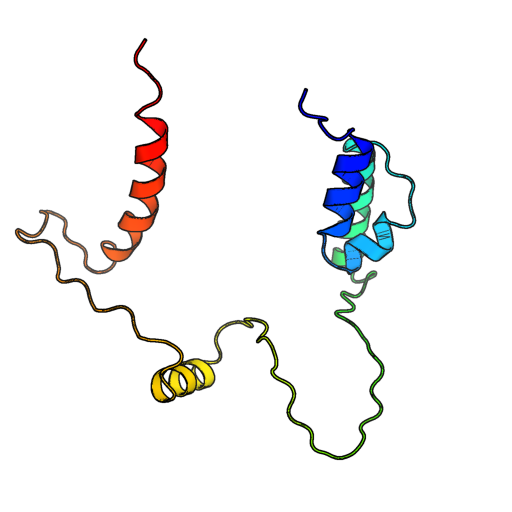5 LYS A CA 1
ATOM 751 C C . LYS A 1 95 ? -1.713 -23.936 27.216 1.00 72.75 95 LYS A C 1
ATOM 753 O O . LYS A 1 95 ? -1.020 -23.472 26.307 1.00 72.75 95 LYS A O 1
ATOM 758 N N . PRO A 1 96 ? -1.707 -23.442 28.467 1.00 71.31 96 PRO A N 1
ATOM 759 C CA . PRO A 1 96 ? -0.682 -22.511 28.909 1.00 71.31 96 PRO A CA 1
ATOM 760 C C . PRO A 1 96 ? 0.694 -23.104 28.617 1.00 71.31 96 PRO A C 1
ATOM 762 O O . PRO A 1 96 ? 0.895 -24.308 28.778 1.00 71.31 96 PRO A O 1
ATOM 765 N N . LEU A 1 97 ? 1.622 -22.270 28.160 1.00 69.38 97 LEU A N 1
ATOM 766 C CA . LEU A 1 97 ? 2.999 -22.707 28.007 1.00 69.38 97 LEU A CA 1
ATOM 767 C C . LEU A 1 97 ? 3.523 -23.121 29.388 1.00 69.38 97 LEU A C 1
ATOM 769 O O . LEU A 1 97 ? 3.359 -22.377 30.357 1.00 69.38 97 LEU A O 1
ATOM 773 N N . GLU A 1 98 ? 4.120 -24.306 29.477 1.00 65.81 98 GLU A N 1
ATOM 774 C CA . GLU A 1 98 ? 4.739 -24.774 30.716 1.00 65.81 98 GLU A CA 1
ATOM 775 C C . GLU A 1 98 ? 5.819 -23.780 31.158 1.00 65.81 98 GLU A C 1
ATOM 777 O O . GLU A 1 98 ? 6.644 -23.337 30.350 1.00 65.81 98 GLU A O 1
ATOM 782 N N . ALA A 1 99 ? 5.806 -23.416 32.442 1.00 65.31 99 ALA A N 1
ATOM 783 C CA . ALA A 1 99 ? 6.792 -22.502 32.997 1.00 65.31 99 ALA A CA 1
ATOM 784 C C . ALA A 1 99 ? 8.180 -23.147 32.900 1.00 65.31 99 ALA A C 1
ATOM 786 O O . ALA A 1 99 ? 8.443 -24.186 33.511 1.00 65.31 99 ALA A O 1
ATOM 787 N N . ARG A 1 100 ? 9.076 -22.541 32.118 1.00 68.94 100 ARG A N 1
ATOM 788 C CA . ARG A 1 100 ? 10.462 -23.004 32.032 1.00 68.94 100 ARG A CA 1
ATOM 789 C C . ARG A 1 100 ? 11.177 -22.665 33.345 1.00 68.94 100 ARG A C 1
ATOM 791 O O . ARG A 1 100 ? 11.059 -21.530 33.814 1.00 68.94 100 ARG A O 1
ATOM 798 N N . PRO A 1 101 ? 11.899 -23.616 33.962 1.00 72.88 101 PRO A N 1
ATOM 799 C CA . PRO A 1 101 ? 12.679 -23.317 35.152 1.00 72.88 101 PRO A CA 1
ATOM 800 C C . PRO A 1 101 ? 13.808 -22.335 34.800 1.00 72.88 101 PRO A C 1
ATOM 802 O O . PRO A 1 101 ? 14.313 -22.363 33.675 1.00 72.88 101 PRO A O 1
ATOM 805 N N . PRO A 1 102 ? 14.225 -21.477 35.745 1.00 75.25 102 PRO A N 1
ATOM 806 C CA . PRO A 1 102 ? 15.346 -20.582 35.518 1.00 75.25 102 PRO A CA 1
ATOM 807 C C . PRO A 1 102 ? 16.644 -21.375 35.281 1.00 75.25 102 PRO A C 1
ATOM 809 O O . PRO A 1 102 ? 16.791 -22.497 35.779 1.00 75.25 102 PRO A O 1
ATOM 812 N N . PRO A 1 103 ? 17.606 -20.793 34.549 1.00 74.94 103 PRO A N 1
ATOM 813 C CA . PRO A 1 103 ? 18.875 -21.438 34.250 1.00 74.94 103 PRO A CA 1
ATOM 814 C C . PRO A 1 103 ? 19.676 -21.644 35.540 1.00 74.94 103 PRO A C 1
ATOM 816 O O . PRO A 1 103 ? 19.706 -20.776 36.412 1.00 74.94 103 PRO A O 1
ATOM 819 N N . ASN A 1 104 ? 20.339 -22.793 35.663 1.00 76.44 104 ASN A N 1
ATOM 820 C CA . ASN A 1 104 ? 21.154 -23.136 36.827 1.00 76.44 104 ASN A CA 1
ATOM 821 C C . ASN A 1 104 ? 22.586 -23.503 36.384 1.00 76.44 104 ASN A C 1
ATOM 823 O O . ASN A 1 104 ? 22.724 -24.468 35.629 1.00 76.44 104 ASN A O 1
ATOM 827 N N . PRO A 1 105 ? 23.647 -22.800 36.840 1.00 80.44 105 PRO A N 1
ATOM 828 C CA . PRO A 1 105 ? 23.651 -21.673 37.785 1.00 80.44 105 PRO A CA 1
ATOM 829 C C . PRO A 1 105 ? 23.032 -20.395 37.205 1.00 80.44 105 PRO A C 1
ATOM 831 O O . PRO A 1 105 ? 23.098 -20.152 36.001 1.00 80.44 105 PRO A O 1
ATOM 834 N N . LEU A 1 106 ? 22.447 -19.565 38.076 1.00 80.75 106 LEU A N 1
ATOM 835 C CA . LEU A 1 106 ? 21.864 -18.286 37.668 1.00 80.75 106 LEU A CA 1
ATOM 836 C C . LEU A 1 106 ? 22.960 -17.371 37.089 1.00 80.75 106 LEU A C 1
ATOM 838 O O . LEU A 1 106 ? 24.000 -17.183 37.731 1.00 80.75 106 LEU A O 1
ATOM 842 N N . PRO A 1 107 ? 22.744 -16.766 35.908 1.00 80.31 107 PRO A N 1
ATOM 843 C CA . PRO A 1 107 ? 23.638 -15.757 35.365 1.00 80.31 107 PRO A CA 1
ATOM 844 C C . PRO A 1 107 ? 23.858 -14.615 36.359 1.00 80.31 107 PRO A C 1
ATOM 846 O O . PRO A 1 107 ? 22.949 -14.222 37.090 1.00 80.31 107 PRO A O 1
ATOM 849 N N . ARG A 1 108 ? 25.053 -14.016 36.334 1.00 76.12 108 ARG A N 1
ATOM 850 C CA . ARG A 1 108 ? 25.437 -12.927 37.251 1.00 76.12 108 ARG A CA 1
ATOM 851 C C . ARG A 1 108 ? 24.471 -11.729 37.237 1.00 76.12 108 ARG A C 1
ATOM 853 O O . ARG A 1 108 ? 24.338 -11.061 38.254 1.00 76.12 108 ARG A O 1
ATOM 860 N N . ASN A 1 109 ? 23.793 -11.494 36.112 1.00 79.31 109 ASN A N 1
ATOM 861 C CA . ASN A 1 109 ? 22.814 -10.421 35.915 1.00 79.31 109 ASN A CA 1
ATOM 862 C C . ASN A 1 109 ? 21.389 -10.969 35.694 1.00 79.31 109 ASN A C 1
ATOM 864 O O . ASN A 1 109 ? 20.639 -10.411 34.899 1.00 79.31 109 ASN A O 1
ATOM 868 N N . TYR A 1 110 ? 21.026 -12.090 36.331 1.00 77.38 110 TYR A N 1
ATOM 869 C CA . TYR A 1 110 ? 19.705 -12.696 36.158 1.00 77.38 110 TYR A CA 1
ATOM 870 C C . TYR A 1 110 ? 18.576 -11.715 36.514 1.00 77.38 110 TYR A C 1
ATOM 872 O O . TYR A 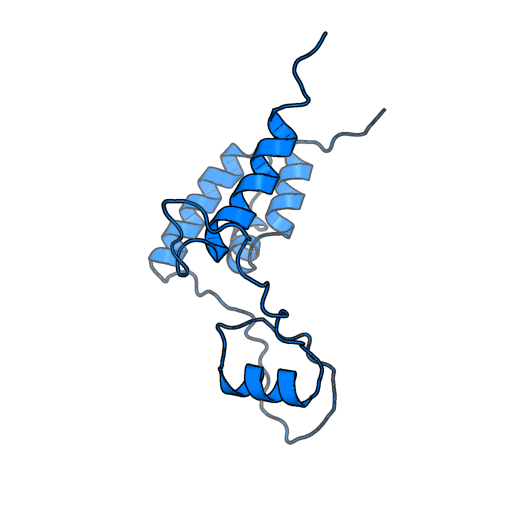1 110 ? 18.467 -11.247 37.649 1.00 77.38 110 TYR A O 1
ATOM 880 N N . ARG A 1 111 ? 17.725 -11.445 35.523 1.00 71.06 111 ARG A N 1
ATOM 881 C CA . ARG A 1 111 ? 16.518 -10.626 35.611 1.00 71.06 111 ARG A CA 1
ATOM 882 C C . ARG A 1 111 ? 15.343 -11.453 35.109 1.00 71.06 111 ARG A C 1
ATOM 884 O O . ARG A 1 111 ? 15.315 -11.857 33.949 1.00 71.06 111 ARG A O 1
ATOM 891 N N . ALA A 1 112 ? 14.411 -11.766 36.008 1.00 67.81 112 ALA A N 1
ATOM 892 C CA . ALA A 1 112 ? 13.285 -12.653 35.711 1.00 67.81 112 ALA A CA 1
ATOM 893 C C . ALA A 1 112 ? 12.333 -12.069 34.648 1.00 67.81 112 ALA A C 1
ATOM 895 O O . ALA A 1 112 ? 11.681 -12.818 33.928 1.00 67.81 112 ALA A O 1
ATOM 896 N N . ASP A 1 113 ? 12.279 -10.743 34.552 1.00 70.19 113 ASP A N 1
ATOM 897 C CA . ASP A 1 113 ? 11.512 -9.954 33.589 1.00 70.19 113 ASP A CA 1
ATOM 898 C C . ASP A 1 113 ? 12.135 -9.929 32.183 1.00 70.19 113 ASP A C 1
ATOM 900 O O . ASP A 1 113 ? 11.405 -9.897 31.195 1.00 70.19 113 ASP A O 1
ATOM 904 N N . GLU A 1 114 ? 13.464 -10.012 32.072 1.00 65.25 114 GLU A N 1
ATOM 905 C CA . GLU A 1 114 ? 14.183 -9.974 30.786 1.00 65.25 114 GLU A CA 1
ATOM 906 C C . GLU A 1 114 ? 14.456 -11.372 30.201 1.00 65.25 114 GLU A C 1
ATOM 908 O O . GLU A 1 114 ? 14.645 -11.523 28.995 1.00 65.25 114 GLU A O 1
ATOM 913 N N . TYR A 1 115 ? 14.450 -12.419 31.032 1.00 63.72 115 TYR A N 1
ATOM 914 C CA . TYR A 1 115 ? 14.833 -13.775 30.620 1.00 63.72 115 TYR A CA 1
ATOM 915 C C . TYR A 1 115 ? 13.939 -14.366 29.513 1.00 63.72 115 TYR A C 1
ATOM 917 O O . TYR A 1 115 ? 14.428 -15.081 28.645 1.00 63.72 115 TYR A O 1
ATOM 925 N N . TYR A 1 116 ? 12.648 -14.025 29.491 1.00 60.62 116 TYR A N 1
ATOM 926 C CA . TYR A 1 116 ? 11.693 -14.541 28.500 1.00 60.62 116 TYR A CA 1
ATOM 927 C C . TYR A 1 116 ? 11.713 -13.803 27.148 1.00 60.62 116 TYR A C 1
ATOM 929 O O . TYR A 1 116 ? 11.079 -14.264 26.202 1.00 60.62 116 TYR A O 1
ATOM 937 N N . LEU A 1 117 ? 12.409 -12.664 27.046 1.00 55.50 117 LEU A N 1
ATOM 938 C CA . LEU A 1 117 ? 12.473 -11.837 25.831 1.00 55.50 117 LEU A CA 1
ATOM 939 C C . LEU A 1 117 ? 13.649 -12.209 24.915 1.00 55.50 117 LEU A C 1
ATOM 941 O O . LEU A 1 117 ? 13.537 -12.086 23.698 1.00 55.50 117 LEU A O 1
ATOM 945 N N . ASN A 1 118 ? 14.753 -12.699 25.484 1.00 52.91 118 ASN A N 1
ATOM 946 C CA . ASN A 1 118 ? 16.005 -12.909 24.748 1.00 52.91 118 ASN A CA 1
ATOM 947 C C . ASN A 1 118 ? 16.021 -14.188 23.880 1.00 52.91 118 ASN A C 1
ATOM 949 O O . ASN A 1 118 ? 16.795 -14.260 22.925 1.00 52.91 118 ASN A O 1
ATOM 953 N N . ASP A 1 119 ? 15.127 -15.152 24.136 1.00 51.59 119 ASP A N 1
ATOM 954 C CA . ASP A 1 119 ? 14.990 -16.390 23.342 1.00 51.59 119 ASP A CA 1
ATOM 955 C C . ASP A 1 119 ? 14.408 -16.147 21.930 1.00 51.59 119 ASP A C 1
ATOM 957 O O . ASP A 1 119 ? 14.609 -16.964 21.036 1.00 51.59 119 ASP A O 1
ATOM 961 N N . LEU A 1 120 ? 13.712 -15.026 21.685 1.00 47.44 120 LEU A N 1
ATOM 962 C CA . LEU A 1 120 ? 13.204 -14.679 20.343 1.00 47.44 120 LEU A CA 1
ATOM 963 C C . LEU A 1 120 ? 14.293 -14.104 19.424 1.00 47.44 120 LEU A C 1
ATOM 965 O O . LEU A 1 120 ? 14.124 -14.060 18.207 1.00 47.44 120 LEU A O 1
ATOM 969 N N . THR A 1 121 ? 15.407 -13.654 20.001 1.00 46.41 121 THR A N 1
ATOM 970 C CA . THR A 1 121 ? 16.522 -13.027 19.281 1.00 46.41 121 THR A CA 1
ATOM 971 C C . THR A 1 121 ? 17.664 -13.986 18.951 1.00 46.41 121 THR A C 1
ATOM 973 O O . THR A 1 121 ? 18.442 -13.692 18.050 1.00 46.41 121 THR A O 1
ATOM 976 N N . GLU A 1 122 ? 17.772 -15.151 19.597 1.00 47.53 122 GLU A N 1
ATOM 977 C CA . GLU A 1 122 ? 18.847 -16.105 19.271 1.00 47.53 122 GLU A CA 1
ATOM 978 C C . GLU A 1 122 ? 18.560 -16.957 18.017 1.00 47.53 122 GLU A C 1
ATOM 980 O O . GLU A 1 122 ? 19.503 -17.387 17.347 1.00 47.53 122 GLU A O 1
ATOM 985 N N . GLU A 1 123 ? 17.294 -17.138 17.609 1.00 45.25 123 GLU A N 1
ATOM 986 C CA . GLU A 1 123 ? 16.971 -17.855 16.358 1.00 45.25 123 GLU A CA 1
ATOM 987 C C . GLU A 1 123 ? 17.384 -17.087 15.087 1.00 45.25 123 GLU A C 1
ATOM 989 O O . GLU A 1 123 ? 17.675 -17.707 14.062 1.00 45.25 123 GLU A O 1
ATOM 994 N N . VAL A 1 124 ? 17.482 -15.752 15.135 1.00 47.06 124 VAL A N 1
ATOM 995 C CA . VAL A 1 124 ? 17.891 -14.935 13.973 1.00 47.06 124 VAL A CA 1
ATOM 996 C C . VAL A 1 124 ? 19.414 -14.859 13.788 1.00 47.06 124 VAL A C 1
ATOM 998 O O . VAL A 1 124 ? 19.889 -14.741 12.654 1.00 47.06 124 VAL A O 1
ATOM 1001 N N . ASP A 1 125 ? 20.203 -15.031 14.852 1.00 44.09 125 ASP A N 1
ATOM 1002 C CA . ASP A 1 125 ? 21.672 -14.992 14.768 1.00 44.09 125 ASP A CA 1
ATOM 1003 C C . ASP A 1 125 ? 22.297 -16.319 14.296 1.00 44.09 125 ASP A C 1
ATOM 1005 O O . ASP A 1 125 ? 23.374 -16.325 13.684 1.00 44.09 125 ASP A O 1
ATOM 1009 N N . ALA A 1 126 ? 21.613 -17.452 14.491 1.00 44.88 126 ALA A N 1
ATOM 1010 C CA . ALA A 1 126 ? 22.089 -18.761 14.034 1.00 44.88 126 ALA A CA 1
ATOM 1011 C C . ALA A 1 126 ? 22.046 -18.930 12.500 1.00 44.88 126 ALA A C 1
ATOM 1013 O O . ALA A 1 126 ? 22.849 -19.680 11.937 1.00 44.88 126 ALA A O 1
ATOM 1014 N N . ILE A 1 127 ? 21.167 -18.201 11.802 1.00 45.75 127 ILE A N 1
ATOM 1015 C CA . ILE A 1 127 ? 21.051 -18.263 10.334 1.00 45.75 127 ILE A CA 1
ATOM 1016 C C . ILE A 1 127 ? 22.166 -17.451 9.651 1.00 45.75 127 ILE A C 1
ATOM 1018 O O . ILE A 1 127 ? 22.611 -17.802 8.558 1.00 45.75 127 ILE A O 1
ATOM 1022 N N . THR A 1 128 ? 22.707 -16.421 10.310 1.00 52.28 128 THR A N 1
ATOM 1023 C CA . THR A 1 128 ? 23.680 -15.505 9.685 1.00 52.28 128 THR A CA 1
ATOM 1024 C C . THR A 1 128 ? 25.145 -15.942 9.864 1.00 52.28 128 THR A C 1
ATOM 1026 O O . THR A 1 128 ? 26.018 -15.496 9.119 1.00 52.28 128 THR A O 1
ATOM 1029 N N . ARG A 1 129 ? 25.461 -16.857 10.797 1.00 44.22 129 ARG A N 1
ATOM 1030 C CA . ARG A 1 129 ? 26.856 -17.290 11.058 1.00 44.22 129 ARG A CA 1
ATOM 1031 C C . ARG A 1 129 ? 27.365 -18.489 10.251 1.00 44.22 129 ARG A C 1
ATOM 1033 O O . ARG A 1 129 ? 28.578 -18.648 10.161 1.00 44.22 129 ARG A O 1
ATOM 1040 N N . ASN A 1 130 ? 26.504 -19.284 9.614 1.00 44.47 130 ASN A N 1
ATOM 1041 C CA . ASN A 1 130 ? 26.936 -20.469 8.847 1.00 44.47 130 ASN A CA 1
ATOM 1042 C C . ASN A 1 130 ? 27.184 -20.216 7.343 1.00 44.47 130 ASN A C 1
ATOM 1044 O O . ASN A 1 130 ? 27.399 -21.161 6.591 1.00 44.47 130 ASN A O 1
ATOM 1048 N N . GLY A 1 131 ? 27.185 -18.957 6.888 1.00 43.72 131 GLY A N 1
ATOM 1049 C CA . GLY A 1 131 ? 27.336 -18.596 5.468 1.00 43.72 131 GLY A CA 1
ATOM 1050 C C . GLY A 1 131 ? 28.709 -18.067 5.031 1.00 43.72 131 GLY A C 1
ATOM 1051 O O . GLY A 1 131 ? 28.821 -17.547 3.925 1.00 43.72 131 GLY A O 1
ATOM 1052 N N . ARG A 1 132 ? 29.750 -18.127 5.871 1.00 47.44 132 ARG A N 1
ATOM 1053 C CA . ARG A 1 132 ? 31.097 -17.639 5.512 1.00 47.44 132 ARG A CA 1
ATOM 1054 C C . ARG A 1 132 ? 32.184 -18.618 5.939 1.00 47.44 132 ARG A C 1
ATOM 1056 O O . ARG A 1 132 ? 32.935 -18.357 6.873 1.00 47.44 132 ARG A O 1
ATOM 1063 N N . GLN A 1 133 ? 32.258 -19.743 5.242 1.00 39.78 133 GLN A N 1
ATOM 1064 C CA . GLN A 1 133 ? 33.501 -20.475 5.009 1.00 39.78 133 GLN A CA 1
ATOM 1065 C C . GLN A 1 133 ? 33.450 -21.017 3.574 1.00 39.78 133 GLN A C 1
ATOM 1067 O O . GLN A 1 133 ? 32.387 -21.465 3.144 1.00 39.78 133 GLN A O 1
ATOM 1072 N N . TYR A 1 134 ? 34.609 -20.956 2.910 1.00 40.16 134 TYR A N 1
ATOM 1073 C CA . TYR A 1 134 ? 34.921 -21.134 1.479 1.00 40.16 134 TYR A CA 1
ATOM 1074 C C . TYR A 1 134 ? 34.782 -19.875 0.617 1.00 40.16 134 TYR A C 1
ATOM 1076 O O . TYR A 1 134 ? 33.654 -19.487 0.250 1.00 40.16 134 TYR A O 1
#

Secondary structure (DSSP, 8-state):
---PPPHHHHHHHHHHHS-HHHHHHHTTS---SHHHHHHHHHHHHHHHHTT-S-------------------------S--HHHHHHHHHTTSS-PPP-PPPPSSPPTT--TTTTTTTHHHHHHHHHHSSS---

pLDDT: mean 71.1, std 19.91, range [35.25, 96.75]

Organism: Jatropha curcas (NCBI:txid180498)

Radius of gyration: 24.33 Å; chains: 1; bounding box: 69×39×54 Å

Foldseek 3Di:
DPPDDAQQVVLVVVLVPDQVLSVVQPVVDDQRHPVSSVVSVVVSVVCVVVVVRDSCPDPPDDPDDDDDDDDDDPDDPDPDPVVVVVVCVVVVVDDPDPDDDADPPHPPPDDVVCPVVCVVVVVVVVVPPPPDDD